Protein AF-A0AAV2SIC7-F1 (afdb_monomer)

Mean predicted aligned error: 9.86 Å

Structure (mmCIF, N/CA/C/O backbone):
data_AF-A0AAV2SIC7-F1
#
_entry.id   AF-A0AAV2SIC7-F1
#
loop_
_atom_site.group_PDB
_atom_site.id
_atom_site.type_symbol
_atom_site.label_atom_id
_atom_site.label_alt_id
_atom_site.label_comp_id
_atom_site.label_asym_id
_atom_site.label_entity_id
_atom_site.label_seq_id
_atom_site.pdbx_PDB_ins_code
_atom_site.Cartn_x
_atom_site.Cartn_y
_atom_site.Cartn_z
_atom_site.occupancy
_atom_site.B_iso_or_equiv
_atom_site.auth_seq_id
_atom_site.auth_comp_id
_atom_site.auth_asym_id
_atom_site.auth_atom_id
_atom_site.pdbx_PDB_model_num
ATOM 1 N N . MET A 1 1 ? 3.930 7.477 -25.786 1.00 40.12 1 MET A N 1
ATOM 2 C CA . MET A 1 1 ? 3.519 6.070 -25.602 1.00 40.12 1 MET A CA 1
ATOM 3 C C . MET A 1 1 ? 2.807 5.967 -24.260 1.00 40.12 1 MET A C 1
ATOM 5 O O . MET A 1 1 ? 3.479 5.954 -23.240 1.00 40.12 1 MET A O 1
ATOM 9 N N . ASN A 1 2 ? 1.470 5.969 -24.245 1.00 47.12 2 ASN A N 1
ATOM 10 C CA . ASN A 1 2 ? 0.693 5.695 -23.031 1.00 47.12 2 ASN A CA 1
ATOM 11 C C . ASN A 1 2 ? 0.457 4.186 -22.953 1.00 47.12 2 ASN A C 1
ATOM 13 O O . ASN A 1 2 ? -0.565 3.688 -23.415 1.00 47.12 2 ASN A O 1
ATOM 17 N N . GLY A 1 3 ? 1.443 3.452 -22.439 1.00 53.75 3 GLY A N 1
ATOM 18 C CA . GLY A 1 3 ? 1.205 2.088 -21.983 1.00 53.75 3 GLY A CA 1
ATOM 19 C C . GLY A 1 3 ? 0.434 2.172 -20.672 1.00 53.75 3 GLY A C 1
ATOM 20 O O . GLY A 1 3 ? 0.928 2.762 -19.713 1.00 53.75 3 GLY A O 1
ATOM 21 N N . ASN A 1 4 ? -0.795 1.655 -20.639 1.00 62.47 4 ASN A N 1
ATOM 22 C CA . ASN A 1 4 ? -1.564 1.557 -19.401 1.00 62.47 4 ASN A CA 1
ATOM 23 C C . ASN A 1 4 ? -0.753 0.734 -18.391 1.00 62.47 4 ASN A C 1
ATOM 25 O O . ASN A 1 4 ? -0.606 -0.474 -18.548 1.00 62.47 4 ASN A O 1
ATOM 29 N N . ARG A 1 5 ? -0.221 1.403 -17.364 1.00 72.38 5 ARG A N 1
ATOM 30 C CA . ARG A 1 5 ? 0.680 0.836 -16.348 1.00 72.38 5 ARG A CA 1
ATOM 31 C C . ARG A 1 5 ? -0.021 -0.126 -15.371 1.00 72.38 5 ARG A C 1
ATOM 33 O O . ARG A 1 5 ? 0.633 -0.688 -14.503 1.00 72.38 5 ARG A O 1
ATOM 40 N N . GLY A 1 6 ? -1.325 -0.352 -15.539 1.00 80.88 6 GLY A N 1
ATOM 41 C CA . GLY A 1 6 ? -2.159 -1.037 -14.555 1.00 80.88 6 GLY A CA 1
ATOM 42 C C . GLY A 1 6 ? -2.370 -0.172 -13.311 1.00 80.88 6 GLY A C 1
ATOM 43 O O . GLY A 1 6 ? -2.195 1.045 -13.365 1.00 80.88 6 GLY A O 1
ATOM 44 N N . GLY A 1 7 ? -2.795 -0.801 -12.218 1.00 86.12 7 GLY A N 1
ATOM 45 C CA . GLY A 1 7 ? -2.991 -0.143 -10.930 1.00 86.12 7 GLY A CA 1
ATOM 46 C C . GLY A 1 7 ? -3.980 -0.891 -10.043 1.00 86.12 7 GLY A C 1
ATOM 47 O O . GLY A 1 7 ? -4.526 -1.929 -10.418 1.00 86.12 7 GLY A O 1
ATOM 48 N N . THR A 1 8 ? -4.228 -0.343 -8.858 1.00 89.44 8 THR A N 1
ATOM 49 C CA . THR A 1 8 ? -5.194 -0.888 -7.902 1.00 89.44 8 THR A CA 1
ATOM 50 C C . THR A 1 8 ? -6.236 0.162 -7.538 1.00 89.44 8 THR A C 1
ATOM 52 O O . THR A 1 8 ? -5.933 1.346 -7.422 1.00 89.44 8 THR A O 1
ATOM 55 N N . CYS A 1 9 ? -7.472 -0.275 -7.313 1.00 90.06 9 CYS A N 1
ATOM 56 C CA . CYS A 1 9 ? -8.536 0.564 -6.772 1.00 90.06 9 CYS A CA 1
ATOM 57 C C . CYS A 1 9 ? -9.276 -0.195 -5.669 1.00 90.06 9 CYS A C 1
ATOM 59 O O . CYS A 1 9 ? -9.391 -1.419 -5.717 1.00 90.06 9 CYS A O 1
ATOM 61 N N . VAL A 1 10 ? -9.753 0.532 -4.659 1.00 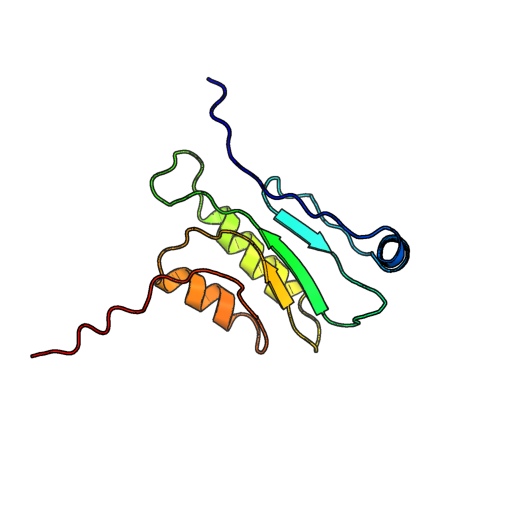92.25 10 VAL A N 1
ATOM 62 C CA . VAL A 1 10 ? -10.495 -0.043 -3.534 1.00 92.25 10 VAL A CA 1
ATOM 63 C C . VAL A 1 10 ? -11.836 0.663 -3.442 1.00 92.25 10 VAL A C 1
ATOM 65 O O . VAL A 1 10 ? -11.895 1.875 -3.245 1.00 92.25 10 VAL A O 1
ATOM 68 N N . PHE A 1 11 ? -12.915 -0.106 -3.561 1.00 93.38 11 PHE A N 1
ATOM 69 C CA . PHE A 1 11 ? -14.267 0.381 -3.325 1.00 93.38 11 PHE A CA 1
ATOM 70 C C . PHE A 1 11 ? -14.694 -0.007 -1.917 1.00 93.38 11 PHE A C 1
ATOM 72 O O . PHE A 1 11 ? -14.674 -1.180 -1.546 1.00 93.38 11 PHE A O 1
ATOM 79 N N . ILE A 1 12 ? -15.082 0.990 -1.130 1.00 90.31 12 ILE A N 1
ATOM 80 C CA . ILE A 1 12 ? -15.523 0.797 0.246 1.00 90.31 12 ILE A CA 1
ATOM 81 C C . ILE A 1 12 ? -17.004 1.124 0.306 1.00 90.31 12 ILE A C 1
ATOM 83 O O . ILE A 1 12 ? -17.439 2.198 -0.112 1.00 90.31 12 ILE A O 1
ATOM 87 N N . HIS A 1 13 ? -17.790 0.191 0.838 1.00 93.00 13 HIS A N 1
ATOM 88 C CA . HIS A 1 13 ? -19.214 0.420 1.016 1.00 93.00 13 HIS A CA 1
ATOM 89 C C . HIS A 1 13 ? -19.435 1.631 1.932 1.00 93.00 13 HIS A C 1
ATOM 91 O O . HIS A 1 13 ? -18.790 1.759 2.971 1.00 93.00 13 HIS A O 1
ATOM 97 N N . GLN A 1 14 ? -20.388 2.500 1.587 1.00 92.06 14 GLN A N 1
ATOM 98 C CA . GLN A 1 14 ? -20.641 3.757 2.302 1.00 92.06 14 GLN A CA 1
ATOM 99 C C . GLN A 1 14 ? -20.778 3.602 3.830 1.00 92.06 14 GLN A C 1
ATOM 101 O O . GLN A 1 14 ? -20.293 4.457 4.571 1.00 92.06 14 GLN A O 1
ATOM 106 N N . TYR A 1 15 ? -21.372 2.503 4.319 1.00 93.88 15 TYR A N 1
ATOM 107 C CA . TYR A 1 15 ? -21.512 2.250 5.759 1.00 93.88 15 TYR A CA 1
ATOM 108 C C . TYR A 1 15 ? -20.159 2.080 6.475 1.00 93.88 15 TYR A C 1
ATOM 110 O O . TYR A 1 15 ? -20.054 2.392 7.664 1.00 93.88 15 TYR A O 1
ATOM 118 N N . LEU A 1 16 ? -19.127 1.614 5.759 1.00 91.31 16 LEU A N 1
ATOM 119 C CA . LEU A 1 16 ? -17.772 1.410 6.271 1.00 91.31 16 LEU A CA 1
ATOM 120 C C . LEU A 1 16 ? -16.919 2.678 6.246 1.00 91.31 16 LEU A C 1
ATOM 122 O O . LEU A 1 16 ? -15.967 2.758 7.014 1.00 91.31 16 LEU A O 1
ATOM 126 N N . ASN A 1 17 ? -17.265 3.674 5.424 1.00 92.69 17 ASN A N 1
ATOM 127 C CA . ASN A 1 17 ? -16.431 4.857 5.184 1.00 92.69 17 ASN A CA 1
ATOM 128 C C . ASN A 1 17 ? -16.019 5.576 6.486 1.00 92.69 17 ASN A C 1
ATOM 130 O O . ASN A 1 17 ? -14.854 5.894 6.690 1.00 92.69 17 ASN A O 1
ATOM 134 N N . LYS A 1 18 ? -16.948 5.728 7.440 1.00 94.50 18 LYS A N 1
ATOM 135 C CA . LYS A 1 18 ? -16.676 6.362 8.748 1.00 94.50 18 LYS A CA 1
ATOM 136 C C . LYS A 1 18 ? -15.677 5.601 9.635 1.00 94.50 18 LYS A C 1
ATOM 138 O O . LYS A 1 18 ? -15.162 6.156 10.609 1.00 94.50 18 LYS A O 1
ATOM 143 N N . TYR A 1 19 ? -15.445 4.324 9.338 1.00 95.31 19 TYR A N 1
ATOM 144 C CA . TYR A 1 19 ? -14.492 3.476 10.047 1.00 95.31 19 TYR A CA 1
ATOM 145 C C . TYR A 1 19 ?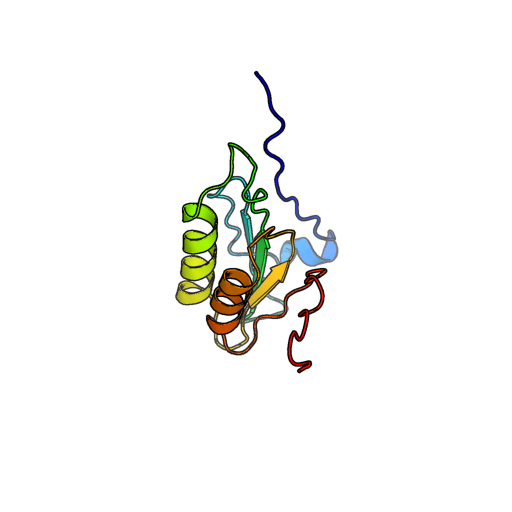 -13.125 3.438 9.363 1.00 95.31 19 TYR A C 1
ATOM 147 O O . TYR A 1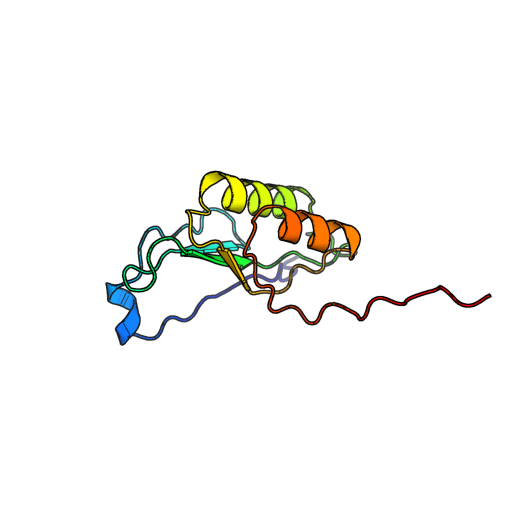 19 ? -12.184 2.961 9.988 1.00 95.31 19 TYR A O 1
ATOM 155 N N . VAL A 1 20 ? -12.990 3.937 8.133 1.00 95.00 20 VAL A N 1
ATOM 156 C CA . VAL A 1 20 ? -11.710 3.992 7.420 1.00 95.00 20 VAL A CA 1
ATOM 157 C C . VAL A 1 20 ? -10.835 5.083 8.026 1.00 95.00 20 VAL A C 1
ATOM 159 O O . VAL A 1 20 ? -11.297 6.192 8.295 1.00 95.00 20 VAL A O 1
ATOM 162 N N . PHE A 1 21 ? -9.568 4.769 8.265 1.00 95.00 21 PHE A N 1
ATOM 163 C CA . PHE A 1 21 ? -8.568 5.734 8.704 1.00 95.00 21 PHE A CA 1
ATOM 164 C C . PHE A 1 21 ? -7.172 5.313 8.240 1.00 95.00 21 PHE A C 1
ATOM 166 O O . PHE A 1 21 ? -6.990 4.188 7.772 1.00 95.00 21 PHE A O 1
ATOM 173 N N . ASP A 1 22 ? -6.202 6.220 8.391 1.00 93.69 22 ASP A N 1
ATOM 174 C CA . ASP A 1 22 ? -4.792 5.969 8.054 1.00 93.69 22 ASP A CA 1
ATOM 175 C C . ASP A 1 22 ? -4.620 5.496 6.597 1.00 93.69 22 ASP A C 1
ATOM 177 O O . ASP A 1 22 ? -3.983 4.482 6.317 1.00 93.69 22 ASP A O 1
ATOM 181 N N . VAL A 1 23 ? -5.296 6.198 5.677 1.00 94.62 23 VAL A N 1
ATOM 182 C CA . VAL A 1 23 ? -5.259 5.900 4.241 1.00 94.62 23 VAL A CA 1
ATOM 183 C C . VAL A 1 23 ? -3.948 6.413 3.657 1.00 94.62 23 VAL A C 1
ATOM 185 O O . VAL A 1 23 ? -3.663 7.606 3.737 1.00 94.62 23 VAL A O 1
ATOM 188 N N . ASP A 1 24 ? -3.186 5.525 3.028 1.00 94.56 24 ASP A N 1
ATOM 189 C CA . ASP A 1 24 ? -1.947 5.847 2.329 1.00 94.56 24 ASP A CA 1
ATOM 190 C C . ASP A 1 24 ? -2.021 5.399 0.864 1.00 94.56 24 ASP A C 1
ATOM 192 O O . ASP A 1 24 ? -2.226 4.224 0.553 1.00 94.56 24 ASP A O 1
ATOM 196 N N . VAL A 1 25 ? -1.848 6.382 -0.020 1.00 94.12 25 VAL A N 1
ATOM 197 C CA . VAL A 1 25 ? -1.846 6.269 -1.486 1.00 94.12 25 VAL A CA 1
ATOM 198 C C . VAL A 1 25 ? -0.579 6.890 -2.092 1.00 94.12 25 VAL A C 1
ATOM 200 O O . VAL A 1 25 ? -0.562 7.298 -3.249 1.00 94.12 25 VAL A O 1
ATOM 203 N N . SER A 1 26 ? 0.490 7.010 -1.298 1.00 91.12 26 SER A N 1
ATOM 204 C CA . SER A 1 26 ? 1.766 7.610 -1.715 1.00 91.12 26 SER A CA 1
ATOM 205 C C . SER A 1 26 ? 2.482 6.828 -2.821 1.00 91.12 26 SER A C 1
ATOM 207 O O . SER A 1 26 ? 3.328 7.386 -3.521 1.00 91.12 26 SER A O 1
ATOM 209 N N . ILE A 1 27 ? 2.130 5.553 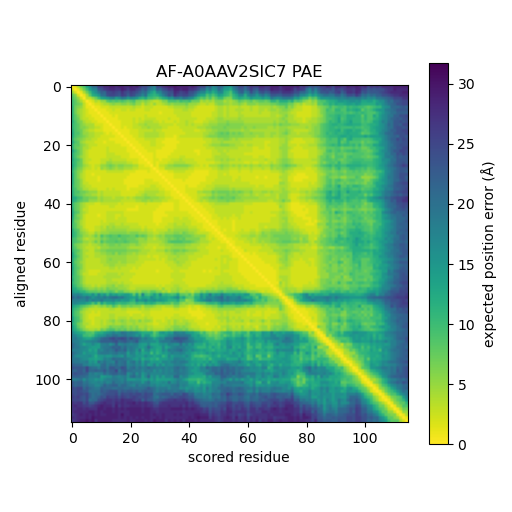-3.014 1.00 89.88 27 ILE A N 1
ATOM 210 C CA . ILE A 1 27 ? 2.675 4.683 -4.055 1.00 89.88 27 ILE A CA 1
ATOM 211 C C . ILE A 1 27 ? 1.569 4.374 -5.067 1.00 89.88 27 ILE A C 1
ATOM 213 O O . ILE A 1 27 ? 0.546 3.801 -4.713 1.00 89.88 27 ILE A O 1
ATOM 217 N N . ALA A 1 28 ? 1.801 4.709 -6.340 1.00 83.94 28 ALA A N 1
ATOM 218 C CA . ALA A 1 28 ? 0.800 4.678 -7.417 1.00 83.94 28 ALA A CA 1
ATOM 219 C C . ALA A 1 28 ? 0.054 3.337 -7.611 1.00 83.94 28 ALA A C 1
ATOM 221 O O . ALA A 1 28 ? -1.075 3.340 -8.093 1.00 83.94 28 ALA A O 1
ATOM 222 N N . ASP A 1 29 ? 0.651 2.212 -7.210 1.00 88.75 29 ASP A N 1
ATOM 223 C CA . ASP A 1 29 ? 0.091 0.864 -7.390 1.00 88.75 29 ASP A CA 1
ATOM 224 C C . ASP A 1 29 ? -0.319 0.202 -6.066 1.00 88.75 29 ASP A C 1
ATOM 226 O O . ASP A 1 29 ? -0.520 -1.013 -5.998 1.00 88.75 29 ASP A O 1
ATOM 230 N N . GLN A 1 30 ? -0.406 0.984 -4.987 1.00 92.19 30 GLN A N 1
ATOM 231 C CA . GLN A 1 30 ? -0.717 0.483 -3.655 1.00 92.19 30 GLN A CA 1
ATOM 232 C C . GLN A 1 30 ? -1.695 1.402 -2.934 1.00 92.19 30 GLN A C 1
ATOM 234 O O . GLN A 1 30 ? -1.560 2.622 -2.932 1.00 92.19 30 GLN A O 1
ATOM 239 N N . VAL A 1 31 ? -2.667 0.794 -2.267 1.00 94.69 31 VAL A N 1
ATOM 240 C CA . VAL A 1 31 ? -3.613 1.483 -1.396 1.00 94.69 31 VAL A CA 1
ATOM 241 C C . VAL A 1 31 ? -3.591 0.780 -0.056 1.00 94.69 31 VAL A C 1
ATOM 243 O O . VAL A 1 31 ? -3.914 -0.404 0.035 1.00 94.69 31 VAL A O 1
ATOM 246 N N . TRP A 1 32 ? -3.234 1.519 0.984 1.00 94.94 32 TRP A N 1
ATOM 247 C CA . TRP A 1 32 ? -3.187 1.018 2.350 1.00 94.94 32 TRP A CA 1
ATOM 248 C C . TRP A 1 32 ? -4.200 1.751 3.209 1.00 94.94 32 TRP A C 1
ATOM 250 O O . TRP A 1 32 ? -4.391 2.953 3.048 1.00 94.94 32 TRP A O 1
ATOM 260 N N . PHE A 1 33 ? -4.858 1.041 4.118 1.00 94.31 33 PHE A N 1
ATOM 261 C CA . PHE A 1 33 ? -5.785 1.646 5.069 1.00 94.31 33 PHE A CA 1
ATOM 262 C C . PHE A 1 33 ? -5.999 0.751 6.291 1.00 94.31 33 PHE A C 1
ATOM 264 O O . PHE A 1 33 ? -5.659 -0.435 6.303 1.00 94.31 33 PHE A O 1
ATOM 271 N N . LYS A 1 34 ? -6.601 1.323 7.333 1.00 93.19 34 LYS A N 1
ATOM 272 C CA . LYS A 1 34 ? -7.049 0.608 8.531 1.00 93.19 34 LYS A CA 1
ATOM 273 C C . LYS A 1 34 ? -8.537 0.846 8.763 1.00 93.19 34 LYS A C 1
ATOM 275 O O . LYS A 1 34 ? -9.107 1.846 8.323 1.00 93.19 34 LYS A O 1
ATOM 280 N N . LEU A 1 35 ? -9.172 -0.084 9.473 1.00 92.81 35 LEU A N 1
ATOM 281 C CA . LEU A 1 35 ? -10.584 -0.002 9.841 1.00 92.81 35 LEU A CA 1
ATOM 282 C C . LEU A 1 35 ? -10.736 0.051 11.359 1.00 92.81 35 LEU A C 1
ATOM 284 O O . LEU A 1 35 ? -10.249 -0.822 12.070 1.00 92.81 35 LEU A O 1
ATOM 288 N N . LYS A 1 36 ? -11.448 1.054 11.880 1.00 92.56 36 LYS A N 1
ATOM 289 C CA . LYS A 1 36 ? -11.700 1.206 13.326 1.00 92.56 36 LYS A CA 1
ATOM 290 C C . LYS A 1 36 ? -12.483 0.025 13.902 1.00 92.56 36 LYS A C 1
ATOM 292 O O . LYS A 1 36 ? -12.327 -0.297 15.072 1.00 92.56 36 LYS A O 1
ATOM 297 N N . CYS A 1 37 ? -13.324 -0.611 13.084 1.00 90.75 37 CYS A N 1
ATOM 298 C CA . CYS A 1 37 ? -14.097 -1.792 13.464 1.00 90.75 37 CYS A CA 1
ATOM 299 C C . CYS A 1 37 ? -13.280 -3.095 13.463 1.00 90.75 37 CYS A C 1
ATOM 301 O O . CYS A 1 37 ? -13.758 -4.092 13.994 1.00 90.75 37 CYS A O 1
ATOM 303 N N . ILE A 1 38 ? -12.067 -3.094 12.895 1.00 88.69 38 ILE A N 1
ATOM 304 C CA . ILE A 1 38 ? -11.147 -4.239 12.884 1.00 88.69 38 ILE A CA 1
ATOM 305 C C . ILE A 1 38 ? -9.770 -3.735 13.346 1.00 88.69 38 ILE A C 1
ATOM 307 O O . ILE A 1 38 ? -8.861 -3.538 12.533 1.00 88.69 38 ILE A O 1
ATOM 311 N N . PRO A 1 39 ? -9.615 -3.445 14.651 1.00 86.12 39 PRO A N 1
ATOM 312 C CA . PRO A 1 39 ? -8.390 -2.862 15.170 1.00 86.12 39 PRO A CA 1
ATOM 313 C C . PRO A 1 39 ? -7.205 -3.816 14.994 1.00 86.12 39 PRO A C 1
ATOM 315 O O . PRO A 1 39 ? -7.333 -5.038 15.081 1.00 86.12 39 PRO A O 1
ATOM 318 N N . GLY A 1 40 ? -6.030 -3.235 14.761 1.00 84.50 40 GLY A N 1
ATOM 319 C CA . GLY A 1 40 ? -4.774 -3.973 14.661 1.00 84.50 40 GLY A CA 1
ATOM 320 C C . GLY A 1 40 ? -4.544 -4.708 13.336 1.00 84.50 40 GLY A C 1
ATOM 321 O O . GLY A 1 40 ? -3.526 -5.386 13.223 1.00 84.50 40 GLY A O 1
ATOM 322 N N . VAL A 1 41 ? -5.447 -4.579 12.357 1.00 88.69 41 VAL A N 1
ATOM 323 C CA . VAL A 1 41 ? -5.291 -5.156 11.014 1.00 88.69 41 VAL A CA 1
ATOM 324 C C . VAL A 1 41 ? -4.978 -4.057 10.003 1.00 88.69 41 VAL A C 1
ATOM 326 O O . VAL A 1 41 ? -5.705 -3.066 9.897 1.00 88.69 41 VAL A O 1
ATOM 329 N N . LEU A 1 42 ? -3.898 -4.250 9.247 1.00 91.31 42 LEU A N 1
ATOM 330 C CA . LEU A 1 42 ? -3.558 -3.428 8.087 1.00 91.31 42 LEU A CA 1
ATOM 331 C C . LEU A 1 42 ? -4.187 -4.028 6.825 1.00 91.31 42 LEU A C 1
ATOM 333 O O . LEU A 1 42 ? -3.993 -5.209 6.550 1.00 91.31 42 LEU A O 1
ATOM 337 N N . PHE A 1 43 ? -4.902 -3.223 6.044 1.00 92.12 43 PHE A N 1
ATOM 338 C CA . PHE A 1 43 ? -5.410 -3.621 4.734 1.00 92.12 43 PHE A CA 1
ATOM 339 C C . PHE A 1 43 ? -4.529 -3.015 3.648 1.00 92.12 43 PHE A C 1
ATOM 341 O O . PHE A 1 43 ? -4.271 -1.812 3.660 1.00 92.12 43 PHE A O 1
ATOM 348 N N . GLY A 1 44 ? -4.075 -3.851 2.720 1.00 92.75 44 GLY A N 1
ATOM 349 C CA . GLY A 1 44 ? -3.303 -3.453 1.552 1.00 92.75 44 GLY A CA 1
ATOM 350 C C . GLY A 1 44 ? -3.949 -3.984 0.285 1.00 92.75 44 GLY A C 1
ATOM 351 O O . GLY A 1 44 ? -4.176 -5.184 0.163 1.00 92.75 44 GLY A O 1
ATOM 352 N N . SER A 1 45 ? -4.225 -3.097 -0.661 1.00 92.88 45 SER A N 1
ATOM 353 C CA . SER A 1 45 ? -4.512 -3.456 -2.043 1.00 92.88 45 SER A CA 1
ATOM 354 C C . SER A 1 45 ? -3.285 -3.114 -2.869 1.00 92.88 45 SER A C 1
ATOM 356 O O . SER A 1 45 ? -2.829 -1.974 -2.822 1.00 92.88 45 SER A O 1
ATOM 358 N N . CYS A 1 46 ? -2.702 -4.078 -3.569 1.00 91.44 46 CYS A N 1
ATOM 359 C CA . CYS A 1 46 ? -1.440 -3.889 -4.276 1.00 91.44 46 CYS A CA 1
ATOM 360 C C . CYS A 1 46 ? -1.492 -4.508 -5.665 1.00 91.44 46 CYS A C 1
ATOM 362 O O . CYS A 1 46 ? -1.950 -5.635 -5.842 1.00 91.44 46 CYS A O 1
ATOM 364 N N . TYR A 1 47 ? -0.957 -3.775 -6.631 1.00 90.19 47 TYR A N 1
ATOM 365 C CA . TYR A 1 47 ? -0.648 -4.275 -7.954 1.00 90.19 47 TYR A CA 1
ATOM 366 C C . TYR A 1 47 ? 0.866 -4.241 -8.146 1.00 90.19 47 TYR A C 1
ATOM 368 O O . TYR A 1 47 ? 1.524 -3.235 -7.879 1.00 90.19 47 TYR A O 1
ATOM 376 N N . VAL A 1 48 ? 1.434 -5.352 -8.593 1.00 88.62 48 VAL A N 1
ATOM 377 C CA . VAL A 1 48 ? 2.822 -5.415 -9.041 1.00 88.62 48 VAL A CA 1
ATOM 378 C C . VAL A 1 48 ? 2.778 -5.919 -10.482 1.00 88.62 48 VAL A C 1
ATOM 380 O O . VAL A 1 48 ? 2.193 -6.976 -10.734 1.00 88.62 48 VAL A O 1
ATOM 383 N N . PRO A 1 49 ? 3.344 -5.171 -11.445 1.00 87.94 49 PRO A N 1
ATOM 384 C CA . PRO A 1 49 ? 3.414 -5.609 -12.831 1.00 87.94 49 PRO A CA 1
ATOM 385 C C . PRO A 1 49 ? 4.136 -6.958 -12.955 1.00 87.94 49 PRO A C 1
ATOM 387 O O . PRO A 1 49 ? 5.009 -7.261 -12.140 1.00 87.94 49 PRO A O 1
ATOM 390 N N . PRO A 1 50 ? 3.823 -7.768 -13.974 1.00 85.31 50 PRO A N 1
ATOM 391 C CA . PRO A 1 50 ? 4.538 -9.015 -14.209 1.00 85.31 50 PRO A CA 1
ATOM 392 C C . PRO A 1 50 ? 5.994 -8.759 -14.602 1.00 85.31 50 PRO A C 1
ATOM 394 O O . PRO A 1 50 ? 6.333 -7.696 -15.115 1.00 85.31 50 PRO A O 1
ATOM 397 N N . SER A 1 51 ? 6.874 -9.725 -14.326 1.00 83.88 51 SER A N 1
ATOM 398 C CA . SER A 1 51 ? 8.332 -9.562 -14.448 1.00 83.88 51 SER A CA 1
ATOM 399 C C . SER A 1 51 ? 8.836 -9.281 -15.868 1.00 83.88 51 SER A C 1
ATOM 401 O O . SER A 1 51 ? 9.963 -8.827 -16.037 1.00 83.88 51 SER A O 1
ATOM 403 N N . ASP A 1 52 ? 8.027 -9.582 -16.878 1.00 84.00 52 ASP A N 1
ATOM 404 C CA . ASP A 1 52 ? 8.261 -9.300 -18.295 1.00 84.00 52 ASP A CA 1
ATOM 405 C C . ASP A 1 52 ? 7.795 -7.892 -18.721 1.00 84.00 52 ASP A C 1
ATOM 407 O O . ASP A 1 52 ? 8.072 -7.454 -19.837 1.00 84.00 52 ASP A O 1
ATOM 411 N N . SER A 1 53 ? 7.124 -7.152 -17.834 1.00 84.19 53 SER A N 1
ATOM 412 C CA . SER A 1 53 ? 6.689 -5.777 -18.071 1.00 84.19 53 SER A CA 1
ATOM 413 C C . SER A 1 53 ? 7.828 -4.775 -17.895 1.00 84.19 53 SER A C 1
ATOM 415 O O . SER A 1 53 ? 8.568 -4.807 -16.912 1.00 84.19 53 SER A O 1
ATOM 417 N N . ILE A 1 54 ? 7.879 -3.770 -18.775 1.00 85.94 54 ILE A N 1
ATOM 418 C CA . ILE A 1 54 ? 8.785 -2.611 -18.653 1.00 85.94 54 ILE A CA 1
ATOM 419 C C . ILE A 1 54 ? 8.547 -1.785 -17.379 1.00 85.94 54 ILE A C 1
ATOM 421 O O . ILE A 1 54 ? 9.369 -0.946 -17.018 1.00 85.94 54 ILE A O 1
ATOM 425 N N . TYR A 1 55 ? 7.405 -1.989 -16.720 1.00 85.06 55 TYR A N 1
ATOM 426 C CA . TYR A 1 55 ? 7.020 -1.287 -15.501 1.00 85.06 55 TYR A CA 1
ATOM 427 C C . TYR A 1 55 ? 7.367 -2.059 -14.224 1.00 85.06 55 TYR A C 1
ATOM 429 O O . TYR A 1 55 ? 7.163 -1.519 -13.134 1.00 85.06 55 TYR A O 1
ATOM 437 N N . PHE A 1 56 ? 7.870 -3.295 -14.338 1.00 86.25 56 PHE A N 1
ATOM 438 C CA . PHE A 1 56 ? 8.252 -4.107 -13.189 1.00 86.25 56 PHE A CA 1
ATOM 439 C C . PHE A 1 56 ? 9.445 -3.505 -12.450 1.00 86.25 56 PHE A C 1
ATOM 441 O O . PHE A 1 56 ? 10.454 -3.123 -13.043 1.00 86.25 56 PHE A O 1
ATOM 448 N N . SER A 1 57 ? 9.347 -3.467 -11.123 1.00 85.81 57 SER A N 1
ATOM 449 C CA . SER A 1 57 ? 10.461 -3.087 -10.267 1.00 85.81 57 SER A CA 1
ATOM 450 C C . SER A 1 57 ? 10.411 -3.816 -8.933 1.00 85.81 57 SER A C 1
ATOM 452 O O . SER A 1 57 ? 9.392 -3.826 -8.241 1.00 85.81 57 SER A O 1
ATOM 454 N N . TYR A 1 58 ? 11.562 -4.334 -8.501 1.00 84.31 58 TYR A N 1
ATOM 455 C CA . TYR A 1 58 ? 11.717 -4.903 -7.161 1.00 84.31 58 TYR A CA 1
ATOM 456 C C . TYR A 1 58 ? 11.447 -3.887 -6.042 1.00 84.31 58 TYR A C 1
ATOM 458 O O . TYR A 1 58 ? 11.105 -4.291 -4.931 1.00 84.31 58 TYR A O 1
ATOM 466 N N . ALA A 1 59 ? 11.536 -2.581 -6.321 1.00 87.19 59 ALA A N 1
ATOM 467 C CA . ALA A 1 59 ? 11.223 -1.538 -5.346 1.00 87.19 59 ALA A CA 1
ATOM 468 C C . ALA A 1 59 ? 9.764 -1.610 -4.861 1.00 87.19 59 ALA A C 1
ATOM 470 O O . ALA A 1 59 ? 9.505 -1.388 -3.678 1.00 87.19 59 ALA A O 1
ATOM 471 N N . GLN A 1 60 ? 8.821 -1.994 -5.731 1.00 84.25 60 GLN A N 1
ATOM 472 C CA . GLN A 1 60 ? 7.416 -2.164 -5.347 1.00 84.25 60 GLN A CA 1
ATOM 473 C C . GLN A 1 60 ? 7.273 -3.277 -4.300 1.00 84.25 60 GLN A C 1
ATOM 475 O O . GLN A 1 60 ? 6.651 -3.076 -3.262 1.00 84.25 60 GLN A O 1
ATOM 480 N N . LEU A 1 61 ? 7.936 -4.416 -4.500 1.00 85.56 61 LEU A N 1
ATOM 481 C CA . LEU A 1 61 ? 7.902 -5.536 -3.554 1.00 85.56 61 LEU A CA 1
ATOM 482 C C . LEU A 1 61 ? 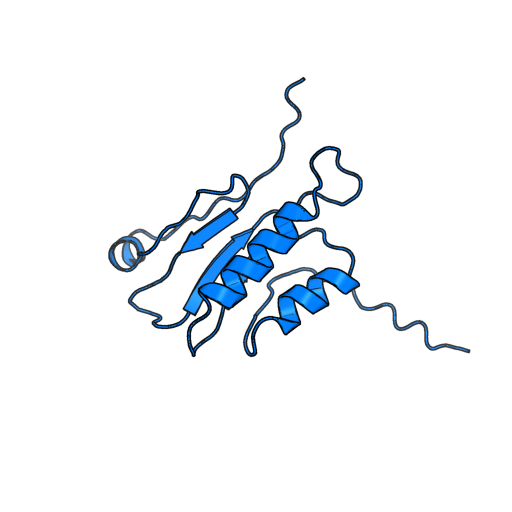8.592 -5.197 -2.225 1.00 85.56 61 LEU A C 1
ATOM 484 O O . LEU A 1 61 ? 8.079 -5.554 -1.163 1.00 85.56 61 LEU A O 1
ATOM 488 N N . SER A 1 62 ? 9.715 -4.477 -2.266 1.00 87.50 62 SER A N 1
ATOM 489 C CA . SER A 1 62 ? 10.395 -3.993 -1.058 1.00 87.50 62 SER A CA 1
ATOM 490 C C . SER A 1 62 ? 9.516 -3.035 -0.254 1.00 87.50 62 SER A C 1
ATOM 492 O O . SER A 1 62 ? 9.411 -3.191 0.960 1.00 87.50 62 SER A O 1
ATOM 494 N N . SER A 1 63 ? 8.822 -2.106 -0.918 1.00 90.06 63 SER A N 1
ATOM 495 C CA . SER A 1 63 ? 7.920 -1.165 -0.240 1.00 90.06 63 SER A CA 1
ATOM 496 C C . SER A 1 63 ? 6.736 -1.864 0.439 1.00 90.06 63 SER A C 1
ATOM 498 O O . SER A 1 63 ? 6.393 -1.519 1.567 1.00 90.06 63 SER A O 1
ATOM 500 N N . ILE A 1 64 ? 6.177 -2.917 -0.174 1.00 89.12 64 ILE A N 1
ATOM 501 C CA . ILE A 1 64 ? 5.132 -3.751 0.445 1.00 89.12 64 ILE A CA 1
ATOM 502 C C . ILE A 1 64 ? 5.672 -4.417 1.717 1.00 89.12 64 ILE A C 1
ATOM 504 O O . ILE A 1 64 ? 5.023 -4.387 2.762 1.00 89.12 64 ILE A O 1
ATOM 508 N N . GLN A 1 65 ? 6.873 -5.001 1.655 1.00 87.50 65 GLN A N 1
ATOM 509 C CA . GLN A 1 65 ? 7.497 -5.641 2.819 1.00 87.50 65 GLN A CA 1
ATOM 510 C C . GLN A 1 65 ? 7.775 -4.645 3.945 1.00 87.50 65 GLN A C 1
ATOM 512 O O . GLN A 1 65 ? 7.519 -4.951 5.108 1.00 87.50 65 GLN A O 1
ATOM 517 N N . GLU A 1 66 ? 8.288 -3.463 3.613 1.00 89.00 66 GLU A N 1
ATOM 518 C CA . GLU A 1 66 ? 8.527 -2.395 4.579 1.00 89.00 66 GLU A CA 1
ATOM 519 C C . GLU A 1 66 ? 7.217 -1.929 5.217 1.00 89.00 66 GLU A C 1
ATOM 521 O O . GLU A 1 66 ? 7.127 -1.846 6.441 1.00 89.00 66 GLU A O 1
ATOM 526 N N . LYS A 1 67 ? 6.161 -1.727 4.420 1.00 89.69 67 LYS A N 1
ATOM 527 C CA . LYS A 1 67 ? 4.857 -1.310 4.936 1.00 89.69 67 LYS A CA 1
ATOM 528 C C . LYS A 1 67 ? 4.287 -2.328 5.919 1.00 89.69 67 LYS A C 1
ATOM 530 O O . LYS A 1 67 ? 3.850 -1.932 6.998 1.00 89.69 67 LYS A O 1
ATOM 535 N N . ILE A 1 68 ? 4.359 -3.619 5.585 1.00 87.56 68 ILE A N 1
ATOM 536 C CA . ILE A 1 68 ? 3.930 -4.713 6.465 1.00 87.56 68 ILE A CA 1
ATOM 537 C C . ILE A 1 68 ? 4.763 -4.724 7.750 1.00 87.56 68 ILE A C 1
ATOM 539 O O . ILE A 1 68 ? 4.192 -4.781 8.831 1.00 87.56 68 ILE A O 1
ATOM 543 N N . LYS A 1 69 ? 6.095 -4.624 7.675 1.00 85.00 69 LYS A N 1
ATOM 544 C CA . LYS A 1 69 ? 6.954 -4.640 8.874 1.00 85.00 69 LYS A CA 1
ATOM 545 C C . LYS A 1 69 ? 6.715 -3.450 9.799 1.00 85.00 69 LYS A C 1
ATOM 547 O O . LYS A 1 69 ? 6.710 -3.621 11.011 1.00 85.00 69 LYS A O 1
ATOM 552 N N . THR A 1 70 ? 6.522 -2.266 9.230 1.00 85.00 70 THR A N 1
ATOM 553 C CA . THR A 1 70 ? 6.381 -1.024 9.997 1.00 85.00 70 THR A CA 1
ATOM 554 C C . THR A 1 70 ? 4.968 -0.842 10.553 1.00 85.00 70 THR A C 1
ATOM 556 O O . THR A 1 70 ? 4.805 -0.230 11.603 1.00 85.00 70 THR A O 1
ATOM 559 N N . ASN A 1 71 ? 3.937 -1.356 9.868 1.00 80.56 71 ASN A N 1
ATOM 560 C CA . ASN A 1 71 ? 2.535 -1.053 10.187 1.00 80.56 71 ASN A CA 1
ATOM 561 C C . ASN A 1 71 ? 1.659 -2.260 10.535 1.00 80.56 71 ASN A C 1
ATOM 563 O O . ASN A 1 71 ? 0.521 -2.043 10.960 1.00 80.56 71 ASN A O 1
ATOM 567 N N . ALA A 1 72 ? 2.120 -3.503 10.360 1.00 65.25 72 ALA A N 1
ATOM 568 C CA . ALA A 1 72 ? 1.362 -4.651 10.842 1.00 65.25 72 ALA A CA 1
ATOM 569 C C . ALA A 1 72 ? 1.378 -4.643 12.376 1.00 65.25 72 ALA A C 1
ATOM 571 O O . ALA A 1 72 ? 2.388 -4.929 13.017 1.00 65.25 72 ALA A O 1
ATOM 572 N N . CYS A 1 73 ? 0.243 -4.269 12.963 1.00 59.84 73 CYS A N 1
ATOM 573 C CA . CYS A 1 73 ? 0.010 -4.379 14.395 1.00 59.84 73 CYS A CA 1
ATOM 574 C C . CYS A 1 73 ? -0.251 -5.849 14.779 1.00 59.84 73 CYS A C 1
ATOM 576 O O . CYS A 1 73 ? -0.272 -6.739 13.928 1.00 59.84 73 CYS A O 1
ATOM 578 N N . SER A 1 74 ? -0.483 -6.098 16.071 1.00 61.19 74 SER A N 1
ATOM 579 C CA . SER A 1 74 ? -0.647 -7.425 16.692 1.00 61.19 74 SER A CA 1
ATOM 580 C C . SER A 1 74 ? -1.554 -8.421 15.955 1.00 61.19 74 SER A C 1
ATOM 582 O O . SER A 1 74 ? -1.381 -9.623 16.134 1.00 61.19 74 SER A O 1
ATOM 584 N N . ASN A 1 75 ? -2.508 -7.951 15.142 1.00 72.00 75 ASN A N 1
ATOM 585 C CA . ASN A 1 75 ? -3.535 -8.790 14.522 1.00 72.00 75 ASN A CA 1
ATOM 586 C C . ASN A 1 75 ? -3.257 -9.094 13.036 1.00 72.00 75 ASN A C 1
ATOM 588 O O . ASN A 1 75 ? -3.976 -9.892 12.437 1.00 72.00 75 ASN A O 1
ATOM 592 N N . GLY A 1 76 ? -2.200 -8.518 12.451 1.00 84.12 76 GLY A N 1
ATOM 593 C CA . GLY A 1 76 ? -1.687 -8.891 11.132 1.00 84.12 76 GLY A CA 1
ATOM 594 C C . GLY A 1 76 ? -2.026 -7.939 9.983 1.00 84.12 76 GLY A C 1
ATOM 595 O O . GLY A 1 76 ? -2.296 -6.752 10.167 1.00 84.12 76 GLY A O 1
ATOM 596 N N . CYS A 1 77 ? -1.953 -8.471 8.760 1.00 86.69 77 CYS A N 1
ATOM 597 C CA . CYS A 1 77 ? -2.133 -7.727 7.516 1.00 86.69 77 CYS A CA 1
ATOM 598 C C . CYS A 1 77 ? -2.948 -8.553 6.514 1.00 86.69 77 CYS A C 1
ATOM 600 O O . CYS A 1 77 ? -2.669 -9.734 6.310 1.00 86.69 77 CYS A O 1
ATOM 602 N N . ILE A 1 78 ? -3.914 -7.924 5.850 1.00 88.88 78 ILE A N 1
ATOM 603 C CA . ILE A 1 78 ? -4.669 -8.501 4.736 1.00 88.88 78 ILE A CA 1
ATOM 604 C C . ILE A 1 78 ? -4.165 -7.844 3.459 1.00 88.88 78 ILE A C 1
ATOM 606 O O . ILE A 1 78 ? -4.280 -6.629 3.304 1.00 88.88 78 ILE A O 1
ATOM 610 N N . LEU A 1 79 ? -3.591 -8.648 2.565 1.00 88.62 79 LEU A N 1
ATOM 611 C CA . LEU A 1 79 ? -3.048 -8.181 1.296 1.00 88.62 79 LEU A CA 1
ATOM 612 C C . LEU A 1 79 ? -3.880 -8.750 0.145 1.00 88.62 79 LEU A C 1
ATOM 614 O O . LEU A 1 79 ? -4.035 -9.966 0.012 1.00 88.62 79 LEU A O 1
ATOM 618 N N . ILE A 1 80 ? -4.422 -7.856 -0.671 1.00 89.25 80 ILE A N 1
ATOM 619 C CA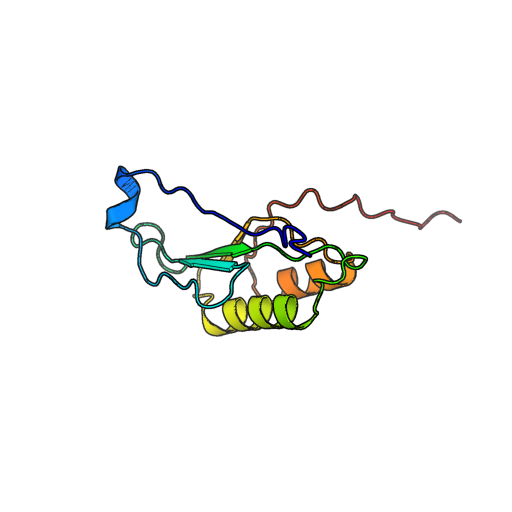 . ILE A 1 80 ? -5.308 -8.158 -1.792 1.00 89.25 80 ILE A CA 1
ATOM 620 C C . ILE A 1 80 ? -4.683 -7.584 -3.058 1.00 89.25 80 ILE A C 1
ATOM 622 O O . ILE A 1 80 ? -4.100 -6.503 -3.040 1.00 89.25 80 ILE A O 1
ATOM 626 N N . GLY A 1 81 ? -4.830 -8.294 -4.167 1.00 86.38 81 GLY A N 1
ATOM 627 C CA . GLY A 1 81 ? -4.424 -7.816 -5.480 1.00 86.38 81 GLY A CA 1
ATOM 628 C C . GLY A 1 81 ? -3.407 -8.726 -6.143 1.00 86.38 81 GLY A C 1
ATOM 629 O O . GLY A 1 81 ? -3.027 -9.769 -5.609 1.00 86.38 81 GLY A O 1
ATOM 630 N N . ASP A 1 82 ? -3.021 -8.340 -7.351 1.00 85.19 82 ASP A N 1
ATOM 631 C CA . ASP A 1 82 ? -2.164 -9.142 -8.205 1.00 85.19 82 ASP A CA 1
ATOM 632 C C . ASP A 1 82 ? -0.705 -8.725 -8.033 1.00 85.19 82 ASP A C 1
ATOM 634 O O . ASP A 1 82 ? -0.282 -7.650 -8.462 1.00 85.19 82 ASP A O 1
ATOM 638 N N . LEU A 1 83 ? 0.059 -9.581 -7.360 1.00 84.12 83 LEU A N 1
ATOM 639 C CA . LEU A 1 83 ? 1.469 -9.331 -7.094 1.00 84.12 83 LEU A CA 1
ATOM 640 C C . LEU A 1 83 ? 2.382 -9.794 -8.232 1.00 84.12 83 LEU A C 1
ATOM 642 O O . LEU A 1 83 ? 3.576 -9.519 -8.145 1.00 84.12 83 LEU A O 1
ATOM 646 N N . ASN A 1 84 ? 1.872 -10.551 -9.216 1.00 80.44 84 ASN A N 1
ATOM 647 C CA . ASN A 1 84 ? 2.625 -11.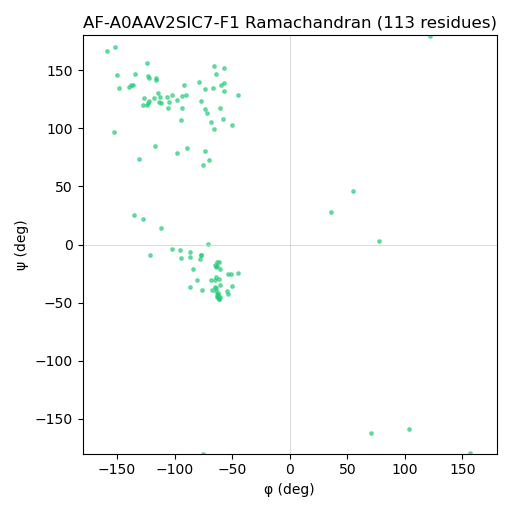158 -10.327 1.00 80.44 84 ASN A CA 1
ATOM 648 C C . ASN A 1 84 ? 4.051 -11.648 -9.985 1.00 80.44 84 ASN A C 1
ATOM 650 O O . ASN A 1 84 ? 4.957 -11.659 -10.821 1.00 80.44 84 ASN A O 1
ATOM 654 N N . ALA A 1 85 ? 4.284 -12.024 -8.728 1.00 65.31 85 ALA A N 1
ATOM 655 C CA . ALA A 1 85 ? 5.626 -12.193 -8.215 1.00 65.31 85 ALA A CA 1
ATOM 656 C C . ALA A 1 85 ? 6.041 -13.654 -8.405 1.00 65.31 85 ALA A C 1
ATOM 658 O O . ALA A 1 85 ? 5.251 -14.564 -8.129 1.00 65.31 85 ALA A O 1
ATOM 659 N N . PRO A 1 86 ? 7.287 -13.915 -8.843 1.00 61.91 86 PRO A N 1
ATOM 660 C CA . PRO A 1 86 ? 7.785 -15.278 -8.951 1.00 61.91 86 PRO A CA 1
ATOM 661 C C . PRO A 1 86 ? 7.683 -15.956 -7.578 1.00 61.91 86 PRO A C 1
ATOM 663 O O . PRO A 1 86 ? 7.962 -15.330 -6.553 1.00 61.91 86 PRO A O 1
ATOM 666 N N . GLY A 1 87 ? 7.272 -17.229 -7.542 1.00 55.88 87 GLY A N 1
ATOM 667 C CA . GLY A 1 87 ? 6.784 -17.909 -6.327 1.00 55.88 87 GLY A CA 1
ATOM 668 C C . GLY A 1 87 ? 7.678 -17.816 -5.077 1.00 55.88 87 GLY A C 1
ATOM 669 O O . GLY A 1 87 ? 7.173 -17.860 -3.955 1.00 55.88 87 GLY A O 1
ATOM 670 N N . CYS A 1 88 ? 8.988 -17.610 -5.235 1.00 52.81 88 CYS A N 1
ATOM 671 C CA . CYS A 1 88 ? 9.926 -17.379 -4.130 1.00 52.81 88 CYS A CA 1
ATOM 672 C C . CYS A 1 88 ? 9.722 -16.035 -3.402 1.00 52.81 88 CYS A C 1
ATOM 674 O O . CYS A 1 88 ? 10.005 -15.934 -2.207 1.00 52.81 88 CYS A O 1
ATOM 676 N N . VAL A 1 89 ? 9.245 -14.993 -4.088 1.00 53.59 89 VAL A N 1
ATOM 677 C CA . VAL A 1 89 ? 9.098 -13.644 -3.515 1.00 53.59 89 VAL A CA 1
ATOM 678 C C . VAL A 1 89 ? 7.760 -13.481 -2.793 1.00 53.59 89 VAL A C 1
ATOM 680 O O . VAL A 1 89 ? 7.743 -12.926 -1.693 1.00 53.59 89 VAL A O 1
ATOM 683 N N . CYS A 1 90 ? 6.678 -14.079 -3.308 1.00 54.03 90 CYS A N 1
ATOM 684 C CA . CYS A 1 90 ? 5.399 -14.184 -2.590 1.00 54.03 90 CYS A CA 1
ATOM 685 C C . CYS A 1 90 ? 5.579 -14.839 -1.213 1.00 54.03 90 CYS A C 1
ATOM 687 O O . CYS A 1 90 ? 5.032 -14.370 -0.218 1.00 54.03 90 CYS A O 1
ATOM 689 N N . GLN A 1 91 ? 6.429 -15.871 -1.125 1.00 52.12 91 GLN A N 1
ATOM 690 C CA . GLN A 1 91 ? 6.746 -16.540 0.140 1.00 52.12 91 GLN A CA 1
ATOM 691 C C . GLN A 1 91 ? 7.482 -15.634 1.140 1.00 52.12 91 GLN A C 1
ATOM 693 O O . GLN A 1 91 ? 7.306 -15.802 2.345 1.00 52.12 91 GLN A O 1
ATOM 698 N N . ARG A 1 92 ? 8.293 -14.668 0.684 1.00 51.50 92 ARG A N 1
ATOM 699 C CA . ARG A 1 92 ? 8.972 -13.712 1.579 1.00 51.50 92 ARG A CA 1
ATOM 700 C C . ARG A 1 92 ? 8.029 -12.633 2.096 1.00 51.50 92 ARG A C 1
ATOM 702 O O . ARG A 1 92 ? 8.111 -12.299 3.273 1.00 51.50 92 ARG A O 1
ATOM 709 N N . VAL A 1 93 ? 7.116 -12.140 1.255 1.00 54.97 93 VAL A N 1
ATOM 710 C CA . VAL A 1 93 ? 6.043 -11.232 1.700 1.00 54.97 93 VAL A CA 1
ATOM 711 C C . VAL A 1 93 ? 5.151 -11.953 2.717 1.00 54.97 93 VAL A C 1
ATOM 713 O O . VAL A 1 93 ? 4.857 -11.399 3.772 1.00 54.97 93 VAL A O 1
ATOM 716 N N . ALA A 1 94 ? 4.825 -13.227 2.467 1.00 54.03 94 ALA A N 1
ATOM 717 C CA . ALA A 1 94 ? 4.014 -14.037 3.373 1.00 54.03 94 ALA A CA 1
ATOM 718 C C . ALA A 1 94 ? 4.674 -14.315 4.721 1.00 54.03 94 ALA A C 1
ATOM 720 O O . ALA A 1 94 ? 4.010 -14.318 5.750 1.00 54.03 94 ALA A O 1
ATOM 721 N N . ARG A 1 95 ? 5.994 -14.508 4.727 1.00 51.72 95 ARG A N 1
ATOM 722 C CA . ARG A 1 95 ? 6.771 -14.730 5.951 1.00 51.72 95 ARG A CA 1
ATOM 723 C C . ARG A 1 95 ? 7.033 -13.461 6.753 1.00 51.72 95 ARG A C 1
ATOM 725 O O . ARG A 1 95 ? 7.541 -13.559 7.864 1.00 51.72 95 ARG A O 1
ATOM 732 N N . SER A 1 96 ? 6.717 -12.284 6.213 1.00 52.16 96 SER A N 1
ATOM 733 C CA . SER A 1 96 ? 6.982 -11.020 6.899 1.00 52.16 96 SER A CA 1
ATOM 734 C C . SER A 1 96 ? 5.979 -10.708 8.016 1.00 52.16 96 SER A C 1
ATOM 736 O O . SER A 1 96 ? 6.209 -9.762 8.766 1.00 52.16 96 SER A O 1
ATOM 738 N N . CYS A 1 97 ? 4.890 -11.473 8.154 1.00 40.59 97 CYS A N 1
ATOM 739 C CA . CYS A 1 97 ? 3.968 -11.351 9.280 1.00 40.59 97 CYS A CA 1
ATOM 740 C C . CYS A 1 97 ? 3.314 -12.705 9.597 1.00 40.59 97 CYS A C 1
ATOM 742 O O . CYS A 1 97 ? 3.030 -13.483 8.689 1.00 40.59 97 CYS A O 1
ATOM 744 N N . CYS A 1 98 ? 3.041 -12.976 10.876 1.00 39.91 98 CYS A N 1
ATOM 745 C CA . CYS A 1 98 ? 2.505 -14.263 11.350 1.00 39.91 98 CYS A CA 1
ATOM 746 C C . CYS A 1 98 ? 1.099 -14.590 10.791 1.00 39.91 98 CYS A C 1
ATOM 748 O O . CYS A 1 98 ? 0.660 -15.734 10.861 1.00 39.91 98 CYS A O 1
ATOM 750 N N . CYS A 1 99 ? 0.401 -13.596 10.222 1.00 41.56 99 CYS A N 1
ATOM 751 C CA . CYS A 1 99 ? -1.020 -13.682 9.871 1.00 41.56 99 CYS A CA 1
ATOM 752 C C . CYS A 1 99 ? -1.357 -13.115 8.474 1.00 41.56 99 CYS A C 1
ATOM 754 O O . CYS A 1 99 ? -2.477 -12.647 8.270 1.00 41.56 99 CYS A O 1
ATOM 756 N N . VAL A 1 100 ? -0.416 -13.083 7.514 1.00 49.22 100 VAL A N 1
ATOM 757 C CA . VAL A 1 100 ? -0.737 -12.565 6.167 1.00 49.22 100 VAL A CA 1
ATOM 758 C C . VAL A 1 100 ? -1.629 -13.553 5.420 1.00 49.22 100 VAL A C 1
ATOM 760 O O . VAL A 1 100 ? -1.189 -14.642 5.052 1.00 49.22 100 VAL A O 1
ATOM 763 N N . THR A 1 101 ? -2.873 -13.160 5.154 1.00 49.25 101 THR A N 1
ATOM 764 C CA . THR A 1 101 ? -3.763 -13.911 4.258 1.00 49.25 101 THR A CA 1
ATOM 765 C C . THR A 1 101 ? -3.650 -13.327 2.855 1.00 49.25 101 THR A C 1
ATOM 767 O O . THR A 1 101 ? -3.974 -12.158 2.650 1.00 49.25 101 THR A O 1
ATOM 770 N N . PHE A 1 102 ? -3.181 -14.134 1.900 1.00 50.53 102 PHE A N 1
ATOM 771 C CA . PHE A 1 102 ? -3.160 -13.775 0.481 1.00 50.53 102 PHE A CA 1
ATOM 772 C C . PHE A 1 102 ? -4.414 -14.304 -0.190 1.00 50.53 102 PHE A C 1
ATOM 774 O O . PHE A 1 102 ? -4.679 -15.504 -0.152 1.00 50.53 102 PHE A O 1
ATOM 781 N N . PHE A 1 103 ? -5.123 -13.424 -0.885 1.00 42.44 103 PHE A N 1
ATOM 782 C CA . PHE A 1 103 ? -6.064 -13.825 -1.922 1.00 42.44 103 PHE A CA 1
ATOM 783 C C . PHE A 1 103 ? -5.361 -13.695 -3.272 1.00 42.44 103 PHE A C 1
ATOM 785 O O . PHE A 1 103 ? -5.527 -12.711 -3.984 1.00 42.44 103 PHE A O 1
ATOM 792 N N . LEU A 1 104 ? -4.519 -14.678 -3.589 1.00 44.91 104 LEU A N 1
ATOM 793 C CA . LEU A 1 104 ? -3.908 -14.830 -4.908 1.00 44.91 104 LEU A CA 1
ATOM 794 C C . LEU A 1 104 ? -4.405 -16.137 -5.535 1.00 44.91 104 LEU A C 1
ATOM 796 O O . LEU A 1 104 ? -4.473 -17.147 -4.827 1.00 44.91 104 LEU A O 1
ATOM 800 N N . PRO A 1 105 ? -4.632 -16.191 -6.859 1.00 33.91 105 PRO A N 1
ATOM 801 C CA . PRO A 1 105 ? -4.502 -17.436 -7.598 1.00 33.91 105 PRO A CA 1
ATOM 802 C C . PRO A 1 105 ? -3.004 -17.777 -7.648 1.00 33.91 105 PRO A C 1
ATOM 804 O O . PRO A 1 105 ? -2.331 -17.588 -8.656 1.00 33.91 105 PRO A O 1
ATOM 807 N N . CYS A 1 106 ? -2.430 -18.208 -6.522 1.00 38.59 106 CYS A N 1
ATOM 808 C CA . CYS A 1 106 ? -1.073 -18.736 -6.526 1.00 38.59 106 CYS A CA 1
ATOM 809 C C . CYS A 1 106 ? -1.063 -19.955 -7.449 1.00 38.59 106 CYS A C 1
ATOM 811 O O . CYS A 1 106 ? -1.746 -20.943 -7.171 1.00 38.59 106 CYS A O 1
ATOM 813 N N . CYS A 1 107 ? -0.288 -19.877 -8.534 1.00 35.00 107 CYS A N 1
ATOM 814 C CA . CYS A 1 107 ? 0.009 -21.020 -9.389 1.00 35.00 107 CYS A CA 1
ATOM 815 C C . CYS A 1 107 ? 0.361 -22.225 -8.499 1.00 35.00 107 CYS A C 1
ATOM 817 O O . CYS A 1 107 ? 1.188 -22.075 -7.586 1.00 35.00 107 CYS A O 1
ATOM 819 N N . PRO A 1 108 ? -0.273 -23.395 -8.700 1.00 35.72 108 PRO A N 1
ATOM 820 C CA . PRO A 1 108 ? -0.035 -24.547 -7.856 1.00 35.72 108 PRO A CA 1
ATOM 821 C C . PRO A 1 108 ? 1.450 -24.887 -7.893 1.00 35.72 108 PRO A C 1
ATOM 823 O O . PRO A 1 108 ? 2.079 -24.943 -8.948 1.00 35.72 108 PRO A O 1
ATOM 826 N N . ARG A 1 109 ? 2.006 -25.089 -6.700 1.00 39.44 109 ARG A N 1
ATOM 827 C CA . ARG A 1 109 ? 3.354 -25.595 -6.465 1.00 39.44 109 ARG A CA 1
ATOM 828 C C . ARG A 1 109 ? 3.524 -26.860 -7.315 1.00 39.44 109 ARG A C 1
ATOM 830 O O . ARG A 1 109 ? 2.989 -27.903 -6.943 1.00 39.44 109 ARG A O 1
ATOM 837 N N . SER A 1 110 ? 4.225 -26.786 -8.449 1.00 39.12 110 SER A N 1
ATOM 838 C CA . SER A 1 110 ? 4.664 -27.991 -9.146 1.00 39.12 110 SER A CA 1
ATOM 839 C C . SER A 1 110 ? 5.663 -28.669 -8.218 1.00 39.12 110 SER A C 1
ATOM 841 O O . SER A 1 110 ? 6.805 -28.254 -8.038 1.00 39.12 110 SER A O 1
ATOM 843 N N . ASN A 1 111 ? 5.169 -29.677 -7.511 1.00 37.00 111 ASN A N 1
ATOM 844 C CA . ASN A 1 111 ? 5.974 -30.550 -6.692 1.00 37.00 111 ASN A CA 1
ATOM 845 C C . ASN A 1 111 ? 6.730 -31.454 -7.671 1.00 37.00 111 ASN A C 1
A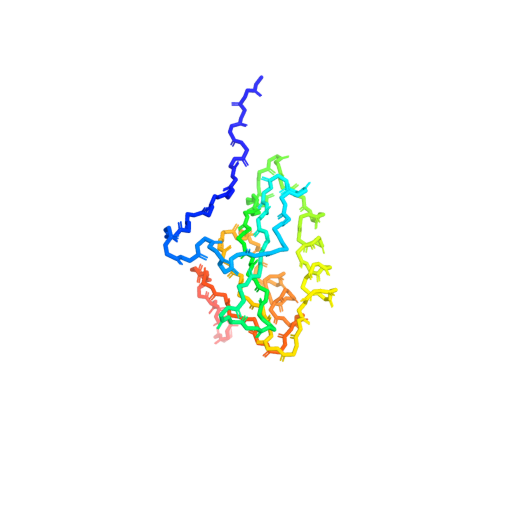TOM 847 O O . ASN A 1 111 ? 6.297 -32.568 -7.949 1.00 37.00 111 ASN A O 1
ATOM 851 N N . THR A 1 112 ? 7.826 -30.971 -8.260 1.00 42.69 112 THR A N 1
ATOM 852 C CA . THR A 1 112 ? 8.770 -31.834 -8.979 1.00 42.69 112 THR A CA 1
ATOM 853 C C . THR A 1 112 ? 9.587 -32.609 -7.951 1.00 42.69 112 THR A C 1
ATOM 855 O O . THR A 1 112 ? 10.772 -32.376 -7.759 1.00 42.69 112 THR A O 1
ATOM 858 N N . ASN A 1 113 ? 8.906 -33.513 -7.253 1.00 44.22 113 ASN A N 1
ATOM 859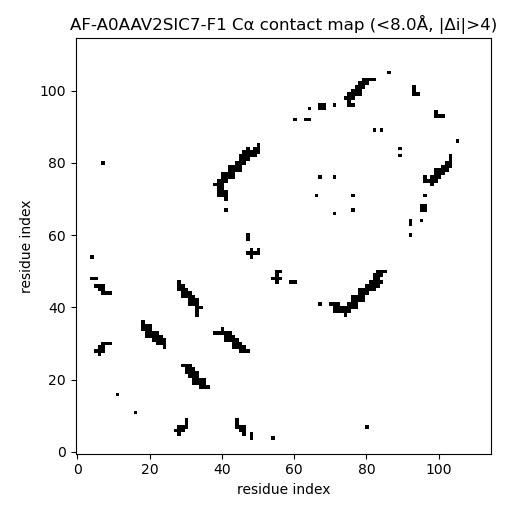 C CA . ASN A 1 113 ? 9.495 -34.698 -6.661 1.00 44.22 113 ASN A CA 1
ATOM 860 C C . ASN A 1 113 ? 8.830 -35.878 -7.358 1.00 44.22 113 ASN A C 1
ATOM 862 O O . ASN A 1 113 ? 7.813 -36.398 -6.904 1.00 44.22 113 ASN A O 1
ATOM 866 N N . SER A 1 114 ? 9.368 -36.260 -8.510 1.00 40.38 114 SER A N 1
ATOM 867 C CA . SER A 1 114 ? 9.111 -37.570 -9.095 1.00 40.38 114 SER A CA 1
ATOM 868 C C . SER A 1 114 ? 10.292 -37.972 -9.967 1.00 40.38 114 SER A C 1
ATOM 870 O O . SER A 1 114 ? 10.342 -37.612 -11.137 1.00 40.38 114 SER A O 1
ATOM 872 N N . LYS A 1 115 ? 11.141 -38.775 -9.314 1.00 35.66 115 LYS A N 1
ATOM 873 C CA . LYS A 1 115 ? 12.132 -39.737 -9.813 1.00 35.66 115 LYS A CA 1
ATOM 874 C C . LYS A 1 115 ? 13.440 -39.192 -10.370 1.00 35.66 115 LYS A C 1
ATOM 876 O O . LYS A 1 115 ? 13.427 -38.538 -11.427 1.00 35.66 115 LYS A O 1
#

Nearest PDB structures (foldseek):
  7yq1-assembly2_C  TM=6.404E-01  e=8.991E+00  Archaeoglobus fulgidus
  1zdg-assembly1_A-2  TM=5.206E-01  e=8.423E+00  Oryctolagus cuniculus
  3v91-assembly1_A  TM=5.323E-01  e=8.423E+00  Oryctolagus cuniculus
  8ay1-assembly1_A  TM=4.037E-01  e=7.393E+00  Caenorhabditis elegans

pLDDT: mean 75.28, std 20.11, range [33.91, 95.31]

Solvent-accessible surface area (backbone atoms only — not comparable to full-atom values): 6987 Å² total; per-residue (Å²): 135,89,72,84,82,75,60,58,85,84,88,73,60,75,89,51,53,86,34,54,43,79,72,44,66,92,46,88,30,36,43,35,32,32,37,69,89,48,71,45,36,30,39,35,36,36,39,37,55,41,82,89,41,95,78,40,55,71,64,60,59,50,50,53,46,50,49,46,61,77,56,43,38,98,65,15,35,42,46,39,52,51,53,56,52,62,76,75,53,52,53,52,56,40,68,60,41,101,50,49,50,74,66,59,92,68,76,77,82,79,74,87,78,77,134

InterPro domains:
  IPR036691 Endonuclease/exonuclease/phosphatase superfamily [G3DSA:3.60.10.10] (1-100)
  IPR036691 Endonuclease/exonuclease/phosphatase superfamily [SSF56219] (5-86)

Radius of gyration: 15.49 Å; Cα contacts (8 Å, |Δi|>4): 172; chains: 1; bounding box: 34×47×42 Å

Organism: Meganyctiphanes norvegica (NCBI:txid48144)

Secondary structure (DSSP, 8-state):
-------------HHHHTTEEEEE--STTEEEEEETTEEEEEEEEE----TTSTT--HHHHHHHHHHHHHH--TTEEEEES-----HHHHHHHHHTSTT-EEE------------

Foldseek 3Di:
DPDPLDADDDDDDPVQPVQWDPWDCVDRRKTWIDGNVDPQEIEMEGDADAPPDPNHDCVRLVVLLVCQLVRRGPQGYEYEYHNNDDPVSVVVSVVSTPDYDYPDPPDPPPPPPDD

Sequence (115 aa):
MNGNRGGTCVFIHQYLNKYVFDVDVSIADQVWFKLKCIPGVLFGSCYVPPSDSIYFSYAQLSSIQEKIKTNACSNGCILIGDLNAPGCVCQRVARSCCCVTFFLPCCPRSNTNSK